Protein AF-A0A0F3NSY3-F1 (afdb_monomer)

Mean predicted aligned error: 9.79 Å

InterPro domains:
  IPR010927 Type IV conjugative transfer system protein TraH [PF06122] (3-138)

Nearest PDB structures (foldseek):
  1m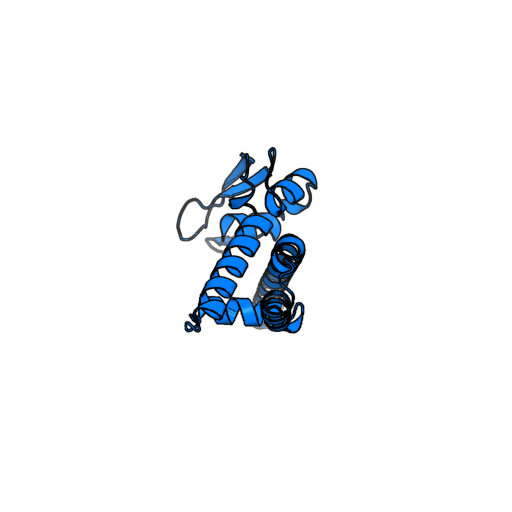ps-assembly1_M  TM=2.251E-01  e=8.653E+00  Cereibacter sphaeroides
  1q2l-assembly1_A  TM=1.579E-01  e=5.755E+00  Escherichia coli str. K-12 substr. W3110

Solvent-accessible surface area (backbone atoms only — not comparable to full-atom values): 9197 Å² total; per-residue (Å²): 111,64,41,62,47,38,18,51,63,22,47,76,42,78,54,96,96,41,80,45,81,43,74,43,47,44,81,42,63,61,22,34,49,11,45,40,55,24,36,58,55,17,53,40,37,42,58,75,53,95,81,43,80,62,63,41,82,46,69,67,39,74,36,54,45,65,74,6,40,18,28,45,38,32,52,51,52,50,52,52,46,56,30,56,79,65,74,47,86,77,52,71,71,55,48,50,51,49,62,75,42,32,87,82,48,53,55,66,62,50,53,51,48,27,72,74,68,73,49,86,57,64,72,76,39,11,55,59,53,29,52,50,51,54,53,51,52,44,52,51,53,52,50,52,49,52,50,51,52,51,52,50,52,62,65,65,67,63,85,84,72,84,84,82,133

Sequence (165 aa):
MHDSIMSMTGTIVVTNNNVHFYDSLAQDEKSWISHLKGGESASIYSCDNVSCLHPSLRRNITISPEQSYAGKAKQQLTNLKIKFDKNSEFIDSEIAFLSSIGDIFPIYDYIILESISGVTILDSSSELIASYTLVQHLKEVITEIRRAVTSLGAKQVSNEHLERY

Radius of gyration: 20.18 Å; Cα contacts (8 Å, |Δi|>4): 194; chains: 1; bounding box: 48×42×64 Å

pLDDT: mean 79.99, std 11.09, range [35.91, 91.88]

Foldseek 3Di:
DVFLLCQALPDWAADPNDIDTGDHVVVPVQLVCCQLQWAWFHKTFDAPDPSSRDTDIDTGDTADRCNHLLNVLLVLLVVVLVCVVVVHDDDPVNVVLCVLCCVPPVSVVVSVCCVVVVDDDSNVCSSVSSVSVSVSVSVVNVVVVVVVVVVVVVVVPPPPPPPDD

Structure (mmCIF, N/CA/C/O backbone):
data_AF-A0A0F3NSY3-F1
#
_entry.id   AF-A0A0F3NSY3-F1
#
loop_
_atom_site.group_PDB
_atom_site.id
_atom_site.type_symbol
_atom_site.label_atom_id
_atom_site.label_alt_id
_atom_site.label_comp_id
_atom_site.label_asym_id
_atom_site.label_entity_id
_atom_site.label_seq_id
_atom_site.pdbx_PDB_ins_code
_atom_site.Cartn_x
_atom_site.Cartn_y
_atom_site.Cartn_z
_atom_site.occupancy
_atom_site.B_iso_or_equiv
_atom_site.auth_seq_id
_atom_site.auth_comp_id
_atom_site.auth_asym_id
_atom_site.auth_atom_id
_atom_site.pdbx_PDB_model_num
ATOM 1 N N . MET A 1 1 ? -3.051 4.582 -6.506 1.00 60.69 1 MET A N 1
ATOM 2 C CA . MET A 1 1 ? -2.113 3.714 -5.755 1.00 60.69 1 MET A CA 1
ATOM 3 C C . MET A 1 1 ? -1.027 3.127 -6.653 1.00 60.69 1 MET A C 1
ATOM 5 O O . MET A 1 1 ? 0.066 2.922 -6.154 1.00 60.69 1 MET A O 1
ATOM 9 N N . HIS A 1 2 ? -1.293 2.935 -7.953 1.00 72.81 2 HIS A N 1
ATOM 10 C CA . HIS A 1 2 ? -0.339 2.402 -8.937 1.00 72.81 2 HIS A CA 1
ATOM 11 C C . 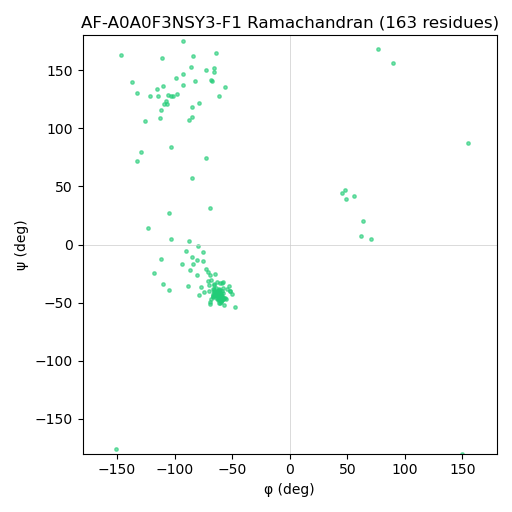HIS A 1 2 ? 1.058 3.044 -8.900 1.00 72.81 2 HIS A C 1
ATOM 13 O O . HIS A 1 2 ? 2.024 2.323 -8.690 1.00 72.81 2 HIS A O 1
ATOM 19 N N . ASP A 1 3 ? 1.167 4.372 -8.998 1.00 80.50 3 ASP A N 1
ATOM 20 C CA . ASP A 1 3 ? 2.445 5.107 -8.998 1.00 80.50 3 ASP A CA 1
ATOM 21 C C . ASP A 1 3 ? 3.307 4.795 -7.770 1.00 80.50 3 ASP A C 1
ATOM 23 O O . ASP A 1 3 ? 4.492 4.478 -7.877 1.00 80.50 3 ASP A O 1
ATOM 27 N N . SER A 1 4 ? 2.693 4.821 -6.585 1.00 75.31 4 SER A N 1
ATOM 28 C CA . SER A 1 4 ? 3.371 4.493 -5.333 1.00 75.31 4 SER A CA 1
ATOM 29 C C . SER A 1 4 ? 3.809 3.029 -5.303 1.00 75.31 4 SER A C 1
ATOM 31 O O . SER A 1 4 ? 4.895 2.742 -4.803 1.00 75.31 4 SER A O 1
ATOM 33 N N . ILE A 1 5 ? 2.977 2.096 -5.786 1.00 79.00 5 ILE A N 1
ATOM 34 C CA . ILE A 1 5 ? 3.273 0.653 -5.725 1.00 79.00 5 ILE A CA 1
ATOM 35 C C . ILE A 1 5 ? 4.422 0.345 -6.670 1.00 79.00 5 ILE A C 1
ATOM 37 O O . ILE A 1 5 ? 5.443 -0.158 -6.220 1.00 79.00 5 ILE A O 1
ATOM 41 N N . MET A 1 6 ? 4.310 0.781 -7.926 1.00 84.19 6 MET A N 1
ATOM 42 C CA . MET A 1 6 ? 5.371 0.713 -8.929 1.00 84.19 6 MET A CA 1
ATOM 43 C C . MET A 1 6 ? 6.695 1.274 -8.397 1.00 84.19 6 MET A C 1
ATOM 45 O O . MET A 1 6 ? 7.749 0.687 -8.611 1.00 84.19 6 MET A O 1
ATOM 49 N N . SER A 1 7 ? 6.652 2.396 -7.681 1.00 84.62 7 SER A N 1
ATOM 50 C CA . SER A 1 7 ? 7.851 3.008 -7.098 1.00 84.62 7 SER A CA 1
ATOM 51 C C . SER A 1 7 ? 8.495 2.156 -6.012 1.00 84.62 7 SER A C 1
ATOM 53 O O . SER A 1 7 ? 9.716 2.149 -5.891 1.00 84.62 7 SER A O 1
ATOM 55 N N . MET A 1 8 ? 7.700 1.434 -5.224 1.00 82.62 8 MET A N 1
ATOM 56 C CA . MET A 1 8 ? 8.195 0.620 -4.112 1.00 82.62 8 MET A CA 1
ATOM 57 C C . MET A 1 8 ? 8.583 -0.793 -4.523 1.00 82.62 8 MET A C 1
ATOM 59 O O . MET A 1 8 ? 9.567 -1.323 -4.015 1.00 82.62 8 MET A O 1
ATOM 63 N N . THR A 1 9 ? 7.870 -1.404 -5.462 1.00 80.25 9 THR A N 1
ATOM 64 C CA . THR A 1 9 ? 8.152 -2.769 -5.923 1.00 80.25 9 THR A CA 1
ATOM 65 C C . THR A 1 9 ? 9.062 -2.809 -7.145 1.00 80.25 9 THR A C 1
ATOM 67 O O . THR A 1 9 ? 9.623 -3.857 -7.446 1.00 80.25 9 THR A O 1
ATOM 70 N N . GLY A 1 10 ? 9.215 -1.684 -7.845 1.00 81.88 10 GLY A N 1
ATOM 71 C CA . GLY A 1 10 ? 9.674 -1.673 -9.229 1.00 81.88 10 GLY A CA 1
ATOM 72 C C . GLY A 1 10 ? 8.549 -2.085 -10.184 1.00 81.88 10 GLY A C 1
ATO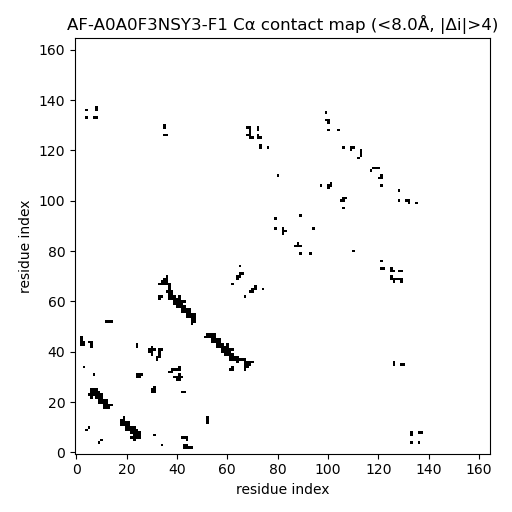M 73 O O . GLY A 1 10 ? 7.492 -2.573 -9.766 1.00 81.88 10 GLY A O 1
ATOM 74 N N . THR A 1 11 ? 8.771 -1.879 -11.478 1.00 83.38 11 THR A N 1
ATOM 75 C CA . THR A 1 11 ? 7.862 -2.345 -12.532 1.00 83.38 11 THR A CA 1
ATOM 76 C C . THR A 1 11 ? 8.620 -2.727 -13.795 1.00 83.38 11 THR A C 1
ATOM 78 O O . THR A 1 11 ? 9.768 -2.334 -14.004 1.00 83.38 11 THR A O 1
ATOM 81 N N . ILE A 1 12 ? 7.950 -3.471 -14.666 1.00 82.31 12 ILE A N 1
ATOM 82 C CA . ILE A 1 12 ? 8.432 -3.798 -16.002 1.00 82.31 12 ILE A CA 1
ATOM 83 C C . ILE A 1 12 ? 7.401 -3.282 -16.993 1.00 82.31 12 ILE A C 1
ATOM 85 O O . ILE A 1 12 ? 6.218 -3.602 -16.892 1.00 82.31 12 ILE A O 1
ATOM 89 N N . VAL A 1 13 ? 7.858 -2.504 -17.966 1.00 83.75 13 VAL A N 1
ATOM 90 C CA . VAL A 1 13 ? 7.017 -1.977 -19.038 1.00 83.75 13 VAL A CA 1
ATOM 91 C C . VAL A 1 13 ? 7.475 -2.582 -20.355 1.00 83.75 13 VAL A C 1
ATOM 93 O O . VAL A 1 13 ? 8.658 -2.543 -20.686 1.00 83.75 13 VAL A O 1
ATOM 96 N N . VAL A 1 14 ? 6.539 -3.152 -21.112 1.00 79.69 14 VAL A N 1
ATOM 97 C CA . VAL A 1 14 ? 6.819 -3.757 -22.419 1.00 79.69 14 VAL A CA 1
ATOM 98 C C . VAL A 1 14 ? 6.161 -2.918 -23.507 1.00 79.69 14 VAL A C 1
ATOM 100 O O . VAL A 1 14 ? 4.936 -2.825 -23.566 1.00 79.69 14 VAL A O 1
ATOM 103 N N . THR A 1 15 ? 6.965 -2.314 -24.381 1.00 83.00 15 THR A N 1
ATOM 104 C CA . THR A 1 15 ? 6.505 -1.469 -25.493 1.00 83.00 15 THR A CA 1
ATOM 105 C C . THR A 1 15 ? 7.223 -1.863 -26.778 1.00 83.00 15 THR A C 1
ATOM 107 O O . THR A 1 15 ? 8.442 -1.987 -26.808 1.00 83.00 15 THR A O 1
ATOM 110 N N . ASN A 1 16 ? 6.479 -2.070 -27.871 1.00 79.25 16 ASN A N 1
ATOM 111 C CA . ASN A 1 16 ? 7.042 -2.375 -29.198 1.00 79.25 16 ASN A CA 1
ATOM 112 C C . ASN A 1 16 ? 8.111 -3.494 -29.183 1.00 79.25 16 ASN A C 1
ATOM 114 O O . ASN A 1 16 ? 9.191 -3.327 -29.745 1.00 79.25 16 ASN A O 1
ATOM 118 N N . ASN A 1 17 ? 7.827 -4.613 -28.504 1.00 76.12 17 ASN A N 1
ATOM 119 C CA . ASN A 1 17 ? 8.748 -5.741 -28.275 1.00 76.12 17 ASN A CA 1
ATOM 120 C C . ASN A 1 17 ? 10.028 -5.425 -27.470 1.00 76.12 17 ASN A C 1
ATOM 122 O O . ASN A 1 17 ? 10.869 -6.308 -27.311 1.00 76.12 17 ASN A O 1
ATOM 126 N N . ASN A 1 18 ? 10.163 -4.223 -26.910 1.00 75.25 18 ASN A N 1
ATOM 127 C CA . ASN A 1 18 ? 11.240 -3.856 -25.998 1.00 75.25 18 ASN A CA 1
ATOM 128 C C . ASN A 1 18 ? 10.764 -3.933 -24.548 1.00 75.25 18 ASN A C 1
ATOM 130 O O . ASN A 1 18 ? 9.619 -3.605 -24.234 1.00 75.25 18 ASN A O 1
ATOM 134 N N . VAL A 1 19 ? 11.660 -4.373 -23.667 1.00 79.25 19 VAL A N 1
ATOM 135 C CA . VAL A 1 19 ? 11.394 -4.521 -22.235 1.00 79.25 19 VAL A CA 1
ATOM 136 C C . VAL A 1 19 ? 12.176 -3.454 -21.480 1.00 79.25 19 VAL A C 1
ATOM 138 O O . VAL A 1 19 ? 13.403 -3.408 -21.554 1.00 79.25 19 VAL A O 1
ATOM 141 N N . HIS A 1 20 ? 11.462 -2.608 -20.745 1.00 83.25 20 HIS A N 1
ATOM 142 C CA . HIS A 1 20 ? 12.018 -1.569 -19.889 1.00 83.25 20 HIS A CA 1
ATOM 143 C C . HIS A 1 20 ? 11.840 -1.959 -18.425 1.00 83.25 20 HIS A C 1
ATOM 145 O O . HIS A 1 20 ? 10.721 -2.193 -17.964 1.00 83.25 20 HIS A O 1
ATOM 151 N N . PHE A 1 21 ? 12.950 -2.016 -17.695 1.00 81.88 21 PHE A N 1
ATOM 152 C CA . PHE A 1 21 ? 12.962 -2.302 -16.266 1.00 81.88 21 PHE A CA 1
ATOM 153 C C . PHE A 1 21 ? 13.049 -0.993 -15.484 1.00 81.88 21 PHE A C 1
ATOM 155 O O . PHE A 1 21 ? 13.913 -0.158 -15.751 1.00 81.88 21 PHE A O 1
ATOM 162 N N . TYR A 1 22 ? 12.150 -0.830 -14.520 1.00 85.19 22 TYR A N 1
ATOM 163 C CA . TYR A 1 22 ? 12.159 0.262 -13.559 1.00 85.19 22 TYR A CA 1
ATOM 164 C C . TYR A 1 22 ? 12.447 -0.328 -12.183 1.00 85.19 22 TYR A C 1
ATOM 166 O O . TYR A 1 22 ? 11.607 -1.028 -11.611 1.00 85.19 22 TYR A O 1
ATOM 174 N N . ASP A 1 23 ? 13.649 -0.064 -11.679 1.00 83.62 23 ASP A N 1
ATOM 175 C CA . ASP A 1 23 ? 14.104 -0.587 -10.395 1.00 83.62 23 ASP A CA 1
ATOM 176 C C . ASP A 1 23 ? 13.288 -0.024 -9.230 1.00 83.62 23 ASP A C 1
ATOM 178 O O . ASP A 1 23 ? 12.774 1.094 -9.272 1.00 83.62 23 ASP A O 1
ATOM 182 N N . SER A 1 24 ? 13.192 -0.794 -8.148 1.00 85.75 24 SER A N 1
ATOM 183 C CA . SER A 1 24 ? 12.557 -0.321 -6.921 1.00 85.75 24 SER A CA 1
ATOM 184 C C . SER A 1 24 ? 13.293 0.899 -6.353 1.00 85.75 24 SER A C 1
ATOM 186 O O . SER A 1 24 ? 14.494 0.858 -6.081 1.00 85.75 24 SER A O 1
ATOM 188 N N . LEU A 1 25 ? 12.541 1.969 -6.084 1.00 84.00 25 LEU A N 1
ATOM 189 C CA . LEU A 1 25 ? 13.029 3.166 -5.396 1.00 84.00 25 LEU A CA 1
ATOM 190 C C . LEU A 1 25 ? 13.093 2.976 -3.871 1.00 84.00 25 LEU A C 1
ATOM 192 O O . LEU A 1 25 ? 13.503 3.894 -3.162 1.00 84.00 25 LEU A O 1
ATOM 196 N N . ALA A 1 26 ? 12.694 1.806 -3.357 1.00 79.31 26 ALA A N 1
ATOM 197 C CA . ALA A 1 26 ? 12.749 1.470 -1.934 1.00 79.31 26 ALA A CA 1
ATOM 198 C C . ALA A 1 26 ? 14.169 1.139 -1.442 1.00 79.31 26 ALA A C 1
ATOM 200 O O . ALA A 1 26 ? 14.371 0.968 -0.244 1.00 79.31 26 ALA A O 1
ATOM 201 N N . GLN A 1 27 ? 15.156 1.052 -2.344 1.00 77.75 27 GLN A N 1
ATOM 202 C CA . GLN A 1 27 ? 16.565 0.884 -1.966 1.00 77.75 27 GLN A CA 1
ATOM 203 C C . GLN A 1 27 ? 17.117 2.102 -1.209 1.00 77.75 27 GLN A C 1
ATOM 205 O O . GLN A 1 27 ? 18.060 1.967 -0.434 1.00 77.75 27 GLN A O 1
ATOM 210 N N . ASP A 1 28 ? 16.535 3.285 -1.428 1.00 83.38 28 ASP A N 1
ATOM 211 C CA . ASP A 1 28 ? 16.822 4.466 -0.623 1.00 83.38 28 ASP A CA 1
ATOM 212 C C . ASP A 1 28 ? 15.949 4.460 0.636 1.00 83.38 28 ASP A C 1
ATOM 214 O O . ASP A 1 28 ? 14.737 4.677 0.570 1.00 83.38 28 ASP A O 1
ATOM 218 N N . GLU A 1 29 ? 16.584 4.243 1.789 1.00 82.56 29 GLU A N 1
ATOM 219 C CA . GLU A 1 29 ? 15.931 4.181 3.099 1.00 82.56 29 GLU A CA 1
ATOM 220 C C . GLU A 1 29 ? 15.096 5.436 3.393 1.00 82.56 29 GLU A C 1
ATOM 222 O O . GLU A 1 29 ? 13.989 5.336 3.926 1.00 82.56 29 GLU A O 1
ATOM 227 N N . LYS A 1 30 ? 15.575 6.624 3.001 1.00 85.06 30 LYS A N 1
ATOM 228 C CA . LYS A 1 30 ? 14.832 7.872 3.231 1.00 85.06 30 LYS A CA 1
ATOM 229 C C . LYS A 1 30 ? 13.567 7.926 2.389 1.00 85.06 30 LYS A C 1
ATOM 231 O O . LYS A 1 30 ? 12.496 8.215 2.917 1.00 85.06 30 LYS A O 1
ATOM 236 N N . SER A 1 31 ? 13.676 7.610 1.100 1.00 83.62 31 SER A N 1
ATOM 237 C CA . SER A 1 31 ? 12.521 7.517 0.208 1.00 83.62 31 SER A CA 1
ATOM 238 C C . SER A 1 31 ? 11.523 6.463 0.701 1.00 83.62 31 SER A C 1
ATOM 240 O O . SER A 1 31 ? 10.326 6.742 0.766 1.00 83.62 31 SER A O 1
ATOM 242 N N . TRP A 1 32 ? 12.001 5.293 1.132 1.00 83.62 32 TRP A N 1
ATOM 243 C CA . TRP A 1 32 ? 11.180 4.227 1.710 1.00 83.62 32 TRP A CA 1
ATOM 244 C C . TRP A 1 32 ? 10.378 4.696 2.929 1.00 83.62 32 TRP A C 1
ATOM 246 O O . TRP A 1 32 ? 9.152 4.557 2.956 1.00 83.62 32 TRP A O 1
ATOM 256 N N . ILE A 1 33 ? 11.043 5.307 3.914 1.00 86.19 33 ILE A N 1
ATOM 257 C CA . ILE A 1 33 ? 10.388 5.815 5.126 1.00 86.19 33 ILE A CA 1
ATOM 258 C C . ILE A 1 33 ? 9.348 6.882 4.768 1.00 86.19 33 ILE A C 1
ATOM 260 O O . ILE A 1 33 ? 8.228 6.835 5.280 1.00 86.19 33 ILE A O 1
ATOM 264 N N . SER A 1 34 ? 9.676 7.798 3.854 1.00 88.56 34 SER A N 1
ATOM 265 C CA . SER A 1 34 ? 8.756 8.853 3.421 1.00 88.56 34 SER A CA 1
ATOM 266 C C . SER A 1 34 ? 7.531 8.307 2.679 1.00 88.56 34 SER A C 1
ATOM 268 O O . SER A 1 34 ? 6.434 8.838 2.848 1.00 88.56 34 SER A O 1
ATOM 270 N N . HIS A 1 35 ? 7.657 7.217 1.915 1.00 87.31 35 HIS A N 1
ATOM 271 C CA . HIS A 1 35 ? 6.499 6.525 1.327 1.00 87.31 35 HIS A CA 1
ATOM 272 C C . HIS A 1 35 ? 5.657 5.804 2.381 1.00 87.31 35 HIS A C 1
ATOM 274 O O . HIS A 1 35 ? 4.425 5.841 2.312 1.00 87.31 35 HIS A O 1
ATOM 280 N N . LEU A 1 36 ? 6.294 5.166 3.365 1.00 86.81 36 LEU A N 1
ATOM 281 C CA . LEU A 1 36 ? 5.595 4.426 4.415 1.00 86.81 36 LEU A CA 1
ATOM 282 C C . LEU A 1 36 ? 4.831 5.331 5.381 1.00 86.81 36 LEU A C 1
ATOM 284 O O . LEU A 1 36 ? 3.662 5.059 5.647 1.00 86.81 36 LEU A O 1
ATOM 288 N N . LYS A 1 37 ? 5.478 6.376 5.905 1.00 89.12 37 LYS A N 1
ATOM 289 C CA . LYS A 1 37 ? 4.975 7.195 7.026 1.00 89.12 37 LYS A CA 1
ATOM 290 C C . LYS A 1 37 ? 4.602 8.621 6.636 1.00 89.12 37 LYS A C 1
ATOM 292 O O . LYS A 1 37 ? 3.958 9.318 7.414 1.00 89.12 37 LYS A O 1
ATOM 297 N N . GLY A 1 38 ? 4.996 9.053 5.442 1.00 88.38 38 GLY A N 1
ATOM 298 C CA . GLY A 1 38 ? 5.015 10.461 5.071 1.00 88.38 38 GLY A CA 1
ATOM 299 C C . GLY A 1 38 ? 6.357 11.092 5.432 1.00 88.38 38 GLY A C 1
ATOM 300 O O . GLY A 1 38 ? 7.090 10.604 6.292 1.00 88.38 38 GLY A O 1
ATOM 301 N N . GLY A 1 39 ? 6.699 12.170 4.738 1.00 88.62 39 GLY A N 1
ATOM 302 C CA . GLY A 1 39 ? 7.988 12.83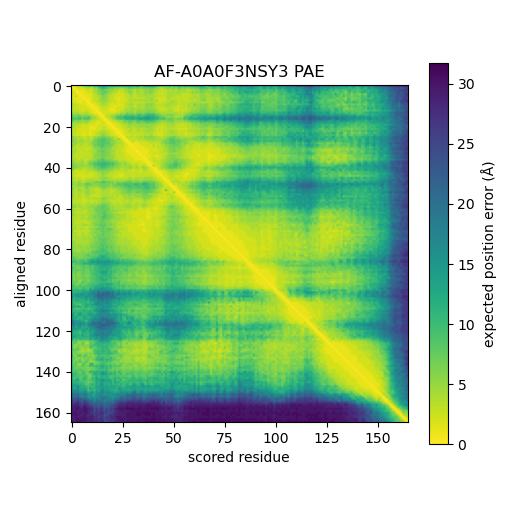1 4.870 1.00 88.62 39 GLY A CA 1
ATOM 303 C C . GLY A 1 39 ? 8.438 13.508 3.584 1.00 88.62 39 GLY A C 1
ATOM 304 O O . GLY A 1 39 ? 7.754 13.492 2.559 1.00 88.62 39 GLY A O 1
ATOM 305 N N . GLU A 1 40 ? 9.610 14.123 3.652 1.00 88.75 40 GLU A N 1
ATOM 306 C CA . GLU A 1 40 ? 10.255 14.788 2.522 1.00 88.75 40 GLU A CA 1
ATOM 307 C C . GLU A 1 40 ? 11.218 13.839 1.797 1.00 88.75 40 GLU A C 1
ATOM 309 O O . GLU A 1 40 ? 11.486 12.726 2.248 1.00 88.75 40 GLU A O 1
ATOM 314 N N . SER A 1 41 ? 11.794 14.291 0.683 1.00 85.56 41 SER A N 1
ATOM 315 C CA . SER A 1 41 ? 12.839 13.556 -0.048 1.00 85.56 41 SER A CA 1
ATOM 316 C C . SER A 1 41 ? 12.405 12.205 -0.638 1.00 85.56 41 SER A C 1
ATOM 318 O O . SER A 1 41 ? 13.254 11.384 -0.975 1.00 85.56 41 SER A O 1
ATOM 320 N N . ALA A 1 42 ? 11.104 11.966 -0.821 1.00 87.06 42 ALA A N 1
ATOM 321 C CA . ALA A 1 42 ? 10.646 10.767 -1.512 1.00 87.06 42 ALA A CA 1
ATOM 322 C C . ALA A 1 42 ? 10.918 10.860 -3.022 1.00 87.06 42 ALA A C 1
ATOM 324 O O . ALA A 1 42 ? 10.912 11.941 -3.623 1.00 87.06 42 ALA A O 1
ATOM 325 N N . SER A 1 43 ? 11.142 9.704 -3.641 1.00 89.12 43 SER A N 1
ATOM 326 C CA . SER A 1 43 ? 11.216 9.557 -5.095 1.00 89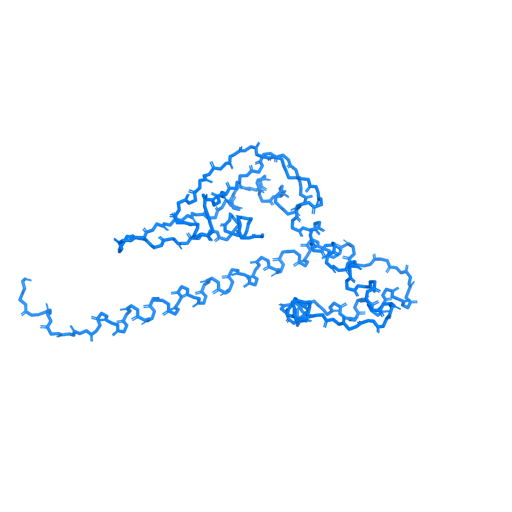.12 43 SER A CA 1
ATOM 327 C C . SER A 1 43 ? 10.069 8.680 -5.583 1.00 89.12 43 SER A C 1
ATOM 329 O O . SER A 1 43 ? 9.791 7.642 -4.986 1.00 89.12 43 SER A O 1
ATOM 331 N N . ILE A 1 44 ? 9.385 9.091 -6.649 1.00 89.38 44 ILE A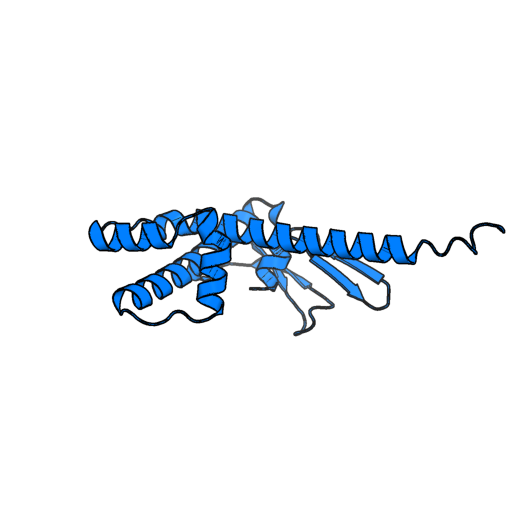 N 1
ATOM 332 C CA . ILE A 1 44 ? 8.229 8.377 -7.202 1.00 89.38 44 ILE A CA 1
ATOM 333 C C . ILE A 1 44 ? 8.308 8.323 -8.729 1.00 89.38 44 ILE A C 1
ATOM 335 O O . ILE A 1 44 ? 8.660 9.307 -9.384 1.00 89.38 44 ILE A O 1
ATOM 339 N N . TYR A 1 45 ? 7.950 7.182 -9.302 1.00 89.81 45 TYR A N 1
ATOM 340 C CA . TYR A 1 45 ? 7.585 7.065 -10.704 1.00 89.81 45 TYR A CA 1
ATOM 341 C C . TYR A 1 45 ? 6.152 7.553 -10.897 1.00 89.81 45 TYR A C 1
ATOM 343 O O . TYR A 1 45 ? 5.221 7.028 -10.292 1.00 89.81 45 TYR A O 1
ATOM 351 N N . SER A 1 46 ? 5.985 8.558 -11.749 1.00 88.38 46 SER A N 1
ATOM 352 C CA . SER A 1 46 ? 4.692 9.107 -12.139 1.00 88.38 46 SER A CA 1
ATOM 353 C C . SER A 1 46 ? 4.334 8.598 -13.526 1.00 88.38 46 SER A C 1
ATOM 355 O O . SER A 1 46 ? 5.129 8.750 -14.461 1.00 88.38 46 SER A O 1
ATOM 357 N N . CYS A 1 47 ? 3.140 8.032 -13.665 1.00 85.69 47 CYS A N 1
ATOM 358 C CA . CYS A 1 47 ? 2.617 7.640 -14.969 1.00 85.69 47 CYS A CA 1
ATOM 359 C C . CYS A 1 47 ? 2.312 8.878 -15.827 1.00 85.69 47 CYS A C 1
ATOM 361 O O . CYS A 1 47 ? 1.834 9.894 -15.321 1.00 85.69 47 CYS A O 1
ATOM 363 N N . ASP A 1 48 ? 2.592 8.792 -17.127 1.00 83.94 48 ASP A N 1
ATOM 364 C CA . ASP A 1 48 ? 2.288 9.824 -18.123 1.00 83.94 48 ASP A CA 1
ATOM 365 C C . ASP A 1 48 ? 0.803 9.824 -18.521 1.00 83.94 48 ASP A C 1
ATOM 367 O O . ASP A 1 48 ? 0.205 10.874 -18.752 1.00 83.94 48 ASP A O 1
ATOM 371 N N . ASN A 1 49 ? 0.198 8.638 -18.589 1.00 83.50 49 ASN A N 1
ATOM 372 C CA . ASN A 1 49 ? -1.208 8.419 -18.916 1.00 83.50 49 ASN A CA 1
ATOM 373 C C . ASN A 1 49 ? -1.746 7.145 -18.234 1.00 83.50 49 ASN A C 1
ATOM 375 O O . ASN A 1 49 ? -1.039 6.482 -17.476 1.00 83.50 49 ASN A O 1
ATOM 379 N N . VAL A 1 50 ? -3.005 6.790 -18.521 1.00 81.19 50 VAL A N 1
ATOM 380 C CA . VAL A 1 50 ? -3.687 5.610 -17.950 1.00 81.19 50 VAL A CA 1
ATOM 381 C C . VAL A 1 50 ? -2.960 4.297 -18.264 1.00 81.19 50 VAL A C 1
ATOM 383 O O . VAL A 1 50 ? -2.961 3.388 -17.440 1.00 81.19 50 VAL A O 1
ATOM 386 N N . SER A 1 51 ? -2.316 4.201 -19.427 1.00 79.69 51 SER A N 1
ATOM 387 C CA . SER A 1 51 ? -1.567 3.016 -19.853 1.00 79.69 51 SER A CA 1
ATOM 388 C C . SER A 1 51 ? -0.165 2.936 -19.238 1.00 79.69 51 SER A C 1
ATOM 390 O O . SER A 1 51 ? 0.459 1.884 -19.327 1.00 79.69 51 SER A O 1
ATOM 392 N N . CYS A 1 52 ? 0.330 4.024 -18.632 1.00 84.12 52 CYS A N 1
ATOM 393 C CA . CYS A 1 52 ? 1.616 4.119 -17.931 1.00 84.12 52 CYS A CA 1
ATOM 394 C C . CYS A 1 52 ? 2.797 3.483 -18.687 1.00 84.12 52 CYS A C 1
ATOM 396 O O . CYS A 1 52 ? 3.605 2.747 -18.121 1.00 84.12 52 CYS A O 1
ATOM 398 N N . LEU A 1 53 ? 2.881 3.742 -19.995 1.00 84.62 53 LEU A N 1
ATOM 399 C CA . LEU A 1 53 ? 3.904 3.142 -20.857 1.00 84.62 53 LEU A CA 1
ATOM 400 C C . LEU A 1 53 ? 5.234 3.903 -20.820 1.00 84.62 53 LEU A C 1
ATOM 402 O O . LEU A 1 53 ? 6.259 3.352 -21.213 1.00 84.62 53 LEU A O 1
ATOM 406 N N . HIS A 1 54 ? 5.235 5.147 -20.332 1.00 85.81 54 HIS A N 1
ATOM 407 C CA . HIS A 1 54 ? 6.457 5.929 -20.151 1.00 85.81 54 HIS A CA 1
ATOM 408 C C . HIS A 1 54 ? 6.495 6.585 -18.759 1.00 85.81 54 HIS A C 1
ATOM 410 O O . HIS A 1 54 ? 6.338 7.804 -18.640 1.00 85.81 54 HIS A O 1
ATOM 416 N N . PRO A 1 55 ? 6.706 5.797 -17.685 1.00 87.31 55 PRO A N 1
ATOM 417 C CA . PRO A 1 55 ? 6.879 6.336 -16.341 1.00 87.31 55 PRO A CA 1
ATOM 418 C C . PRO A 1 55 ? 8.027 7.351 -16.265 1.00 87.31 55 PRO A C 1
ATOM 420 O O . PRO A 1 55 ? 9.129 7.111 -16.766 1.00 87.31 55 PRO A O 1
ATOM 423 N N . SER A 1 56 ? 7.789 8.468 -15.576 1.00 89.56 56 SER A N 1
ATOM 424 C CA . SER A 1 56 ? 8.786 9.516 -15.330 1.00 89.56 56 SER A CA 1
ATOM 425 C C . SER A 1 56 ? 9.197 9.555 -13.858 1.00 89.56 56 SER A C 1
ATOM 427 O O . SER A 1 56 ? 8.357 9.469 -12.965 1.00 89.56 56 SER A O 1
ATOM 429 N N . LEU A 1 57 ? 10.498 9.680 -13.581 1.00 89.38 57 LEU A N 1
ATOM 430 C CA . LEU A 1 57 ? 11.009 9.737 -12.210 1.00 89.38 57 LEU A CA 1
ATOM 431 C C . LEU A 1 57 ? 10.950 11.170 -11.670 1.00 89.38 57 LEU A C 1
ATOM 433 O O . LEU A 1 57 ? 11.645 12.059 -12.163 1.00 89.38 57 LEU A O 1
ATOM 437 N N . ARG A 1 58 ? 10.184 11.377 -10.600 1.00 89.31 58 ARG A N 1
ATOM 438 C CA . ARG A 1 58 ? 10.163 12.618 -9.819 1.00 89.31 58 ARG A CA 1
ATOM 439 C C . ARG A 1 58 ? 10.889 12.394 -8.500 1.00 89.31 58 ARG A C 1
ATOM 441 O O . ARG A 1 58 ? 10.594 11.444 -7.781 1.00 89.31 58 ARG A O 1
ATOM 448 N N . ARG A 1 59 ? 11.837 13.273 -8.182 1.00 89.25 59 ARG A N 1
ATOM 449 C CA . ARG A 1 59 ? 12.655 13.212 -6.961 1.00 89.25 59 ARG A CA 1
ATOM 450 C C . ARG A 1 59 ? 12.301 14.357 -6.022 1.00 89.25 59 ARG A C 1
ATOM 452 O O . ARG A 1 59 ? 11.770 15.371 -6.470 1.00 89.25 59 ARG A O 1
ATOM 459 N N . ASN A 1 60 ? 12.661 14.200 -4.753 1.00 87.25 60 ASN A N 1
ATOM 460 C CA . ASN A 1 60 ? 12.489 15.207 -3.706 1.00 87.25 60 ASN A CA 1
ATOM 461 C C . ASN A 1 60 ? 11.040 15.679 -3.552 1.00 87.25 60 ASN A C 1
ATOM 463 O O . ASN A 1 60 ? 10.775 16.869 -3.397 1.00 87.25 60 ASN A O 1
ATOM 467 N N . ILE A 1 61 ? 10.098 14.739 -3.623 1.00 90.31 61 ILE A N 1
ATOM 468 C CA . ILE A 1 61 ? 8.697 15.027 -3.341 1.00 90.31 61 ILE A CA 1
ATOM 469 C C . ILE A 1 61 ? 8.422 14.918 -1.840 1.00 90.31 61 ILE A C 1
ATOM 471 O O . ILE A 1 61 ? 9.076 14.159 -1.120 1.00 90.31 61 ILE A O 1
ATOM 475 N N . THR A 1 62 ? 7.419 15.663 -1.391 1.00 91.81 62 THR A N 1
ATOM 476 C CA . THR A 1 62 ? 6.889 15.568 -0.031 1.00 91.81 62 THR A CA 1
ATOM 477 C C . THR A 1 62 ? 5.603 14.759 -0.059 1.00 91.81 62 THR A C 1
ATOM 479 O O . THR A 1 62 ? 4.695 15.052 -0.838 1.00 91.81 62 THR A O 1
ATOM 482 N N . ILE A 1 63 ? 5.532 13.737 0.789 1.00 89.94 63 ILE A N 1
ATOM 483 C CA . ILE A 1 63 ? 4.355 12.893 0.979 1.00 89.94 63 ILE A CA 1
ATOM 484 C C . ILE A 1 63 ? 3.749 13.266 2.326 1.00 89.94 63 ILE A C 1
ATOM 486 O O . ILE A 1 63 ? 4.409 13.166 3.359 1.00 89.94 63 ILE A O 1
ATOM 490 N N . SER A 1 64 ? 2.494 13.709 2.317 1.00 91.88 64 SER A N 1
ATOM 491 C CA . SER A 1 64 ? 1.766 13.948 3.566 1.00 91.88 64 SER A CA 1
ATOM 492 C C . SER A 1 64 ? 1.527 12.626 4.314 1.00 91.88 64 SER A C 1
ATOM 494 O O . SER A 1 64 ? 1.362 11.588 3.662 1.00 91.88 64 SER A O 1
ATOM 496 N N . PRO A 1 65 ? 1.483 12.626 5.659 1.00 89.56 65 PRO A N 1
ATOM 497 C CA . PRO A 1 65 ? 1.221 11.417 6.440 1.00 89.56 65 PRO A CA 1
ATOM 498 C C . PRO A 1 65 ? -0.049 10.681 6.006 1.00 89.56 65 PRO A C 1
ATOM 500 O O . PRO A 1 65 ? -0.058 9.457 5.950 1.00 89.56 65 PRO A O 1
ATOM 503 N N . GLU A 1 66 ? -1.094 11.399 5.603 1.00 89.38 66 GLU A N 1
ATOM 504 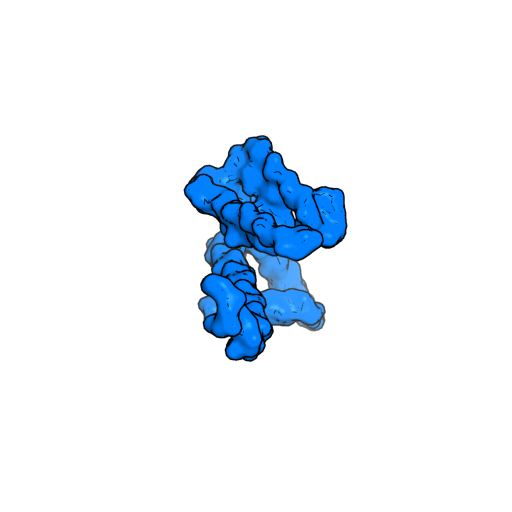C CA . GLU A 1 66 ? -2.364 10.830 5.141 1.00 89.38 66 GLU A CA 1
ATOM 505 C C . GLU A 1 66 ? -2.232 10.152 3.770 1.00 89.38 66 GLU A C 1
ATOM 507 O O . GLU A 1 66 ? -2.911 9.168 3.484 1.00 89.38 66 GLU A O 1
ATOM 512 N N . GLN A 1 67 ? -1.342 10.657 2.912 1.00 88.62 67 GLN A N 1
ATOM 513 C CA . GLN A 1 67 ? -1.074 10.089 1.589 1.00 88.62 67 GLN A CA 1
ATOM 514 C C . GLN A 1 67 ? -0.045 8.955 1.613 1.00 88.62 67 GLN A C 1
ATOM 516 O O . GLN A 1 67 ? 0.102 8.256 0.600 1.00 88.62 67 GLN A O 1
ATOM 521 N N . SER A 1 68 ? 0.643 8.766 2.739 1.00 89.81 68 SER A N 1
ATOM 522 C CA . SER A 1 68 ? 1.555 7.648 2.961 1.00 89.81 68 SER A CA 1
ATOM 523 C C . SER A 1 68 ? 0.824 6.304 2.944 1.00 89.81 68 SER A C 1
ATOM 525 O O . SER A 1 68 ? -0.406 6.238 3.036 1.00 89.81 68 SER A O 1
ATOM 527 N N . TYR A 1 69 ? 1.570 5.209 2.822 1.00 86.75 69 TYR A N 1
ATOM 528 C CA . TYR A 1 69 ? 0.973 3.876 2.888 1.00 86.75 69 TYR A CA 1
ATOM 529 C C . TYR A 1 69 ? 0.319 3.593 4.237 1.00 86.75 69 TYR A C 1
ATOM 531 O O . TYR A 1 69 ? -0.809 3.103 4.261 1.00 86.75 69 TYR A O 1
ATOM 539 N N . ALA A 1 70 ? 0.979 3.941 5.345 1.00 88.19 70 ALA A N 1
ATOM 540 C CA . ALA A 1 70 ? 0.407 3.777 6.676 1.00 88.19 70 ALA A CA 1
ATOM 541 C C . ALA A 1 70 ? -0.844 4.651 6.851 1.00 88.19 70 ALA A C 1
ATOM 543 O O . ALA A 1 70 ? -1.852 4.177 7.367 1.00 88.19 70 ALA A O 1
ATOM 544 N N . GLY A 1 71 ? -0.825 5.892 6.350 1.00 89.81 71 GLY A N 1
ATOM 545 C CA . GLY A 1 71 ? -1.981 6.794 6.383 1.00 89.81 71 GLY A CA 1
ATOM 546 C C . GLY A 1 71 ? -3.183 6.258 5.608 1.00 89.81 71 GLY A C 1
ATOM 547 O O . GLY A 1 71 ? -4.297 6.225 6.130 1.00 89.81 71 GLY A O 1
ATOM 548 N N . LYS A 1 72 ? -2.954 5.751 4.392 1.00 89.19 72 LYS A N 1
ATOM 549 C CA . LYS A 1 72 ? -3.995 5.111 3.572 1.00 89.19 72 LYS A CA 1
ATOM 550 C C . LYS A 1 72 ? -4.542 3.845 4.224 1.00 89.19 72 LYS A C 1
ATOM 552 O O . LYS A 1 72 ? -5.759 3.677 4.275 1.00 89.19 72 LYS A O 1
ATOM 557 N N . ALA A 1 73 ? -3.669 2.989 4.757 1.00 87.62 73 ALA A N 1
ATOM 558 C CA . ALA A 1 73 ? -4.076 1.788 5.483 1.00 87.62 73 ALA A CA 1
ATOM 559 C C . ALA A 1 73 ? -4.919 2.155 6.714 1.00 87.62 73 ALA A C 1
ATOM 561 O O . ALA A 1 73 ? -6.010 1.621 6.898 1.00 87.62 73 ALA A O 1
ATOM 562 N N . LYS A 1 74 ? -4.479 3.142 7.504 1.00 89.56 74 LYS A N 1
ATOM 563 C CA . LYS A 1 74 ? -5.231 3.674 8.647 1.00 89.56 74 LYS A CA 1
ATOM 564 C C . LYS A 1 74 ? -6.617 4.168 8.237 1.00 89.56 74 LYS A C 1
ATOM 566 O O . LYS A 1 74 ? -7.605 3.845 8.897 1.00 89.56 74 LYS A O 1
ATOM 571 N N . GLN A 1 75 ? -6.712 4.926 7.147 1.00 90.25 75 GLN A N 1
ATOM 572 C CA . GLN A 1 75 ? -7.991 5.429 6.653 1.00 90.25 75 GLN A CA 1
ATOM 573 C C . GLN A 1 75 ? -8.923 4.286 6.227 1.00 90.25 75 GLN A C 1
ATOM 575 O O . GLN A 1 75 ? -10.102 4.299 6.578 1.00 90.25 75 GLN A O 1
ATOM 580 N N . GLN A 1 76 ? -8.408 3.277 5.518 1.00 87.94 76 GLN A N 1
ATOM 581 C CA . GLN A 1 76 ? -9.193 2.100 5.136 1.00 87.94 76 GLN A CA 1
ATOM 582 C C . GLN A 1 76 ? -9.698 1.329 6.360 1.00 87.94 76 GLN A C 1
ATOM 584 O O . GLN A 1 76 ? -10.886 1.025 6.430 1.00 87.94 76 GLN A O 1
ATOM 589 N N . LEU A 1 77 ? -8.844 1.086 7.357 1.00 87.31 77 LEU A N 1
ATOM 590 C CA . LEU A 1 77 ? -9.231 0.417 8.606 1.00 87.31 77 LEU A CA 1
ATOM 591 C C . LEU A 1 77 ? -10.280 1.213 9.383 1.00 87.31 77 LEU A C 1
ATOM 593 O O . LEU A 1 77 ? -11.244 0.642 9.882 1.00 87.31 77 LEU A O 1
ATOM 597 N N . THR A 1 78 ? -10.132 2.537 9.429 1.00 89.12 78 THR A N 1
ATOM 598 C CA . THR A 1 78 ? -11.109 3.428 10.066 1.00 89.12 78 THR A CA 1
ATOM 599 C C . THR A 1 78 ? -12.468 3.322 9.373 1.00 89.12 78 THR A C 1
ATOM 601 O O . THR A 1 78 ? -13.494 3.190 10.038 1.00 89.12 78 THR A O 1
ATOM 604 N N . ASN A 1 79 ? -12.492 3.321 8.039 1.00 89.50 79 ASN A N 1
ATOM 605 C CA . ASN A 1 79 ? -13.727 3.173 7.269 1.00 89.50 79 ASN A CA 1
ATOM 606 C C . ASN A 1 79 ? -14.383 1.802 7.492 1.00 89.50 79 ASN A C 1
ATOM 608 O O . ASN A 1 79 ? -15.599 1.735 7.678 1.00 89.50 79 ASN A O 1
ATOM 612 N N . LEU A 1 80 ? -13.588 0.728 7.520 1.00 88.44 80 LEU A N 1
ATOM 613 C CA . LEU A 1 80 ? -14.061 -0.628 7.815 1.00 88.44 80 LEU A CA 1
ATOM 614 C C . LEU A 1 80 ? -14.668 -0.715 9.216 1.00 88.44 80 LEU A C 1
ATOM 616 O O . LEU A 1 80 ? -15.771 -1.232 9.368 1.00 88.44 80 LEU A O 1
ATOM 620 N N . LYS A 1 81 ? -13.998 -0.143 10.220 1.00 86.88 81 LYS A N 1
ATOM 621 C CA . LYS A 1 81 ? -14.507 -0.070 11.593 1.00 86.88 81 LYS A CA 1
ATOM 622 C C . LYS A 1 81 ? -15.835 0.680 11.666 1.00 86.88 81 LYS A C 1
ATOM 624 O O . LYS A 1 81 ? -16.795 0.161 12.217 1.00 86.88 81 LYS A O 1
ATOM 629 N N . ILE A 1 82 ? -15.931 1.855 11.040 1.00 89.06 82 ILE A N 1
ATOM 630 C CA . ILE A 1 82 ? -17.177 2.638 11.009 1.00 89.06 82 ILE A CA 1
ATOM 631 C C . ILE A 1 82 ? -18.321 1.837 10.373 1.00 89.06 82 ILE A C 1
ATOM 633 O O . ILE A 1 82 ? -19.458 1.923 10.838 1.00 89.06 82 ILE A O 1
ATOM 637 N N . LYS A 1 83 ? -18.051 1.082 9.302 1.00 89.19 83 LYS A N 1
ATOM 638 C CA . LYS A 1 83 ? -19.053 0.206 8.680 1.00 89.19 83 LYS A CA 1
ATOM 639 C C . LYS A 1 83 ? -19.447 -0.949 9.591 1.00 89.19 83 LYS A C 1
ATOM 641 O O . LYS A 1 83 ? -20.639 -1.219 9.708 1.00 89.19 83 LYS A O 1
ATOM 646 N N . PHE A 1 84 ? -18.478 -1.570 10.257 1.00 86.12 84 PHE A N 1
ATOM 647 C CA . PHE A 1 84 ? -18.717 -2.636 11.223 1.00 86.12 84 PHE A CA 1
ATOM 648 C C . PHE A 1 84 ? -19.605 -2.158 12.381 1.00 86.12 84 PHE A C 1
ATOM 650 O O . PHE A 1 84 ? -20.643 -2.759 12.642 1.00 86.12 84 PHE A O 1
ATOM 657 N N . ASP A 1 85 ? -19.278 -1.017 12.994 1.00 85.69 85 ASP A N 1
ATOM 658 C CA . ASP A 1 85 ? -20.050 -0.420 14.095 1.00 85.69 85 ASP A CA 1
ATOM 659 C C . ASP A 1 85 ? -21.491 -0.080 13.679 1.00 85.69 85 ASP A C 1
ATOM 661 O O . ASP A 1 85 ? -22.428 -0.160 14.474 1.00 85.69 85 ASP A O 1
ATOM 665 N N . LYS A 1 86 ? -21.683 0.294 12.410 1.00 91.12 86 LYS A N 1
ATOM 666 C CA . LYS A 1 86 ? -22.996 0.591 11.819 1.00 91.12 86 LYS A CA 1
ATOM 667 C C . LYS A 1 86 ? -23.701 -0.641 11.253 1.00 91.12 86 LYS A C 1
ATOM 669 O O . LYS A 1 86 ? -24.759 -0.485 10.643 1.00 91.12 86 LYS A O 1
ATOM 674 N N . ASN A 1 87 ? -23.119 -1.831 11.401 1.00 86.75 87 ASN A N 1
ATOM 675 C CA . ASN A 1 87 ? -23.599 -3.084 10.821 1.00 86.75 87 ASN A CA 1
ATOM 676 C C . ASN A 1 87 ? -23.921 -2.963 9.316 1.00 86.75 87 ASN A C 1
ATOM 678 O O . ASN A 1 87 ? -24.947 -3.439 8.831 1.00 86.75 87 ASN A O 1
ATOM 682 N N . SER A 1 88 ? -23.078 -2.222 8.595 1.00 90.38 88 SER A N 1
ATOM 683 C CA . SER A 1 88 ? -23.210 -1.971 7.161 1.00 90.38 88 SER A CA 1
ATOM 684 C C . SER A 1 88 ? -22.427 -3.000 6.356 1.00 90.38 88 SER A C 1
ATOM 686 O O . SER A 1 88 ? -21.351 -3.428 6.766 1.00 90.38 88 SER A O 1
ATOM 688 N N . GLU A 1 89 ? -22.945 -3.352 5.183 1.00 89.06 89 GLU A N 1
ATOM 689 C CA . GLU A 1 89 ? -22.300 -4.316 4.293 1.00 89.06 89 GLU A CA 1
ATOM 690 C C . GLU A 1 89 ? -20.973 -3.782 3.719 1.00 89.06 89 GLU A C 1
ATOM 692 O O . GLU A 1 89 ? -20.832 -2.596 3.374 1.00 89.06 89 GLU A O 1
ATOM 697 N N . PHE A 1 90 ? -19.985 -4.674 3.627 1.00 88.50 90 PHE A N 1
ATOM 698 C CA . PHE A 1 90 ? -18.703 -4.397 2.986 1.00 88.50 90 PHE A CA 1
ATOM 699 C C . PHE A 1 90 ? -18.816 -4.562 1.470 1.00 88.50 90 PHE A C 1
ATOM 701 O O . PHE A 1 90 ? -19.464 -5.484 0.986 1.00 88.50 90 PHE A O 1
ATOM 708 N N . ILE A 1 91 ? -18.162 -3.682 0.715 1.00 91.06 91 ILE A N 1
ATOM 709 C CA . ILE A 1 91 ? -18.103 -3.794 -0.751 1.00 91.06 91 ILE A CA 1
ATOM 710 C C . ILE A 1 91 ? -16.987 -4.752 -1.186 1.00 91.06 91 ILE A C 1
ATOM 712 O O . ILE A 1 91 ? -16.041 -4.989 -0.438 1.00 91.06 91 ILE A O 1
ATOM 716 N N . ASP A 1 92 ? -17.028 -5.234 -2.428 1.00 89.12 92 ASP A N 1
ATOM 717 C CA . ASP A 1 92 ? -16.063 -6.219 -2.947 1.00 89.12 92 ASP A CA 1
ATOM 718 C C . ASP A 1 92 ? -14.595 -5.823 -2.743 1.00 89.12 92 ASP A C 1
ATOM 720 O O . ASP A 1 92 ? -13.770 -6.652 -2.370 1.00 89.12 92 ASP A O 1
ATOM 724 N N . SER A 1 93 ? -14.246 -4.545 -2.931 1.00 84.25 93 SER A N 1
ATOM 725 C CA . SER A 1 93 ? -12.870 -4.074 -2.721 1.00 84.25 93 SER A CA 1
ATOM 726 C C . SER A 1 93 ? -12.440 -4.096 -1.250 1.00 84.25 93 SER A C 1
ATOM 728 O O . SER A 1 93 ? -11.260 -4.259 -0.954 1.00 84.25 93 SER A O 1
ATOM 730 N N . GLU A 1 94 ? -13.382 -3.910 -0.325 1.00 86.69 94 GLU A N 1
ATOM 731 C CA . GLU A 1 94 ? -13.145 -4.001 1.119 1.00 86.69 94 GLU A CA 1
ATOM 732 C C . GLU A 1 94 ? -12.992 -5.461 1.548 1.00 86.69 94 GLU A C 1
ATOM 734 O O . GLU A 1 94 ? -12.085 -5.778 2.314 1.00 86.69 94 GLU A O 1
ATOM 739 N N . ILE A 1 95 ? -13.819 -6.353 0.997 1.00 84.88 95 ILE A N 1
ATOM 740 C CA . ILE A 1 95 ? -13.705 -7.800 1.205 1.00 84.88 95 ILE A CA 1
ATOM 741 C C . ILE A 1 95 ? -12.366 -8.297 0.658 1.00 84.88 95 ILE A C 1
ATOM 743 O O . ILE A 1 95 ? -11.640 -8.977 1.371 1.00 84.88 95 ILE A O 1
ATOM 747 N N . ALA A 1 96 ? -11.985 -7.902 -0.559 1.00 82.69 96 ALA A N 1
ATOM 748 C CA . ALA A 1 96 ? -10.702 -8.268 -1.151 1.00 82.69 96 ALA A CA 1
ATOM 749 C C . ALA A 1 96 ? -9.516 -7.784 -0.302 1.00 82.69 96 ALA A C 1
ATOM 751 O O . ALA A 1 96 ? -8.571 -8.540 -0.083 1.00 82.69 96 ALA A O 1
ATOM 752 N N . PHE A 1 97 ? -9.579 -6.557 0.226 1.00 82.06 97 PHE A N 1
ATOM 753 C CA . PHE A 1 97 ? -8.573 -6.048 1.157 1.00 82.06 97 PHE A CA 1
ATOM 754 C C . PHE A 1 97 ? -8.504 -6.901 2.432 1.00 82.06 97 PHE A C 1
ATOM 756 O O . PHE A 1 97 ? -7.425 -7.379 2.791 1.00 82.06 97 PHE A O 1
ATOM 763 N N . LEU A 1 98 ? -9.650 -7.159 3.071 1.00 79.94 98 LEU A N 1
ATOM 764 C CA . LEU A 1 98 ? -9.744 -8.003 4.262 1.00 79.94 98 LEU A CA 1
ATOM 765 C C . LEU A 1 98 ? -9.218 -9.417 4.002 1.00 79.94 98 LEU A C 1
ATOM 767 O O . LEU A 1 98 ? -8.484 -9.934 4.830 1.00 79.94 98 LEU A O 1
ATOM 771 N N . SER A 1 99 ? -9.516 -10.024 2.855 1.00 79.88 99 SER A N 1
ATOM 772 C CA . SER A 1 99 ? -9.000 -11.346 2.485 1.00 79.88 99 SER A CA 1
ATOM 773 C C . SER A 1 99 ? -7.504 -11.330 2.174 1.00 79.88 99 SER A C 1
ATOM 775 O O . SER A 1 99 ? 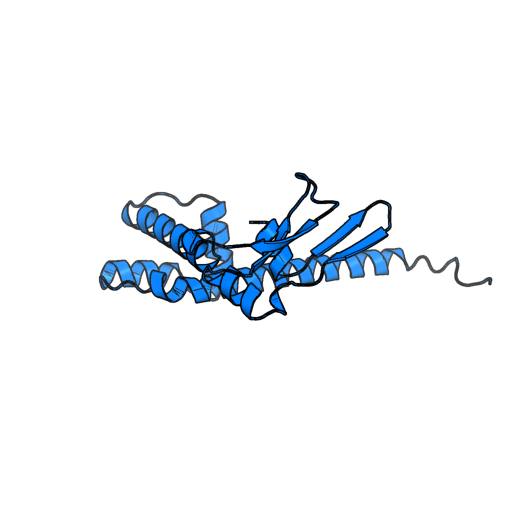-6.807 -12.286 2.487 1.00 79.88 99 SER A O 1
ATOM 777 N N . SER A 1 100 ? -6.982 -10.251 1.584 1.00 75.81 100 SER A N 1
ATOM 778 C CA . SER A 1 100 ? -5.567 -10.171 1.194 1.00 75.81 100 SER A CA 1
ATOM 779 C C . SER A 1 100 ? -4.604 -10.091 2.382 1.00 75.81 100 SER A C 1
ATOM 781 O O . SER A 1 100 ? -3.448 -10.495 2.264 1.00 75.81 100 SER A O 1
ATOM 783 N N . ILE A 1 101 ? -5.074 -9.578 3.523 1.00 74.06 101 ILE A N 1
ATOM 784 C CA . ILE A 1 101 ? -4.257 -9.359 4.725 1.00 74.06 101 ILE A CA 1
ATOM 785 C C . ILE A 1 101 ? -4.764 -10.191 5.913 1.00 74.06 101 ILE A C 1
ATOM 787 O O . ILE A 1 101 ? -3.977 -10.527 6.796 1.00 74.06 101 ILE A O 1
ATOM 791 N N . GLY A 1 102 ? -6.046 -10.562 5.918 1.00 63.94 102 GLY A N 1
ATOM 792 C CA . GLY A 1 102 ? -6.754 -11.216 7.022 1.00 63.94 102 GLY A CA 1
ATOM 793 C C . GLY A 1 102 ? -6.145 -12.534 7.483 1.00 63.94 102 GLY A C 1
ATOM 794 O O . GLY A 1 102 ? -6.166 -12.817 8.676 1.00 63.94 102 GLY A O 1
ATOM 795 N N . ASP A 1 103 ? -5.536 -13.293 6.569 1.00 66.69 103 ASP A N 1
ATOM 796 C CA . ASP A 1 103 ? -4.880 -14.566 6.896 1.00 66.69 103 ASP A CA 1
ATOM 797 C C . ASP A 1 103 ? -3.580 -14.383 7.700 1.00 66.69 103 ASP A C 1
ATOM 799 O O . ASP A 1 103 ? -3.137 -15.296 8.395 1.00 66.69 103 ASP A O 1
ATOM 803 N N . ILE A 1 104 ? -2.943 -13.211 7.602 1.00 69.06 104 ILE A N 1
ATOM 804 C CA . ILE A 1 104 ? -1.664 -12.901 8.263 1.00 69.06 104 ILE A CA 1
ATOM 805 C C . ILE A 1 104 ? -1.882 -11.982 9.466 1.00 69.06 104 ILE A C 1
ATOM 807 O O . ILE A 1 104 ? -1.235 -12.133 10.502 1.00 69.06 104 ILE A O 1
ATOM 811 N N . PHE A 1 105 ? -2.787 -11.020 9.327 1.00 72.69 105 PHE A N 1
ATOM 812 C CA . PHE A 1 105 ? -3.183 -10.096 10.373 1.00 72.69 105 PHE A CA 1
ATOM 813 C C . PHE A 1 105 ? -4.708 -10.179 10.494 1.00 72.69 105 PHE A C 1
ATOM 815 O O . PHE A 1 105 ? -5.389 -9.667 9.605 1.00 72.69 105 PHE A O 1
ATOM 822 N N . PRO A 1 106 ? -5.268 -10.814 11.542 1.00 75.69 106 PRO A N 1
ATOM 823 C CA . PRO A 1 106 ? -6.706 -11.057 11.661 1.00 75.69 106 PRO A CA 1
ATOM 824 C C . PRO A 1 106 ? -7.459 -9.756 11.974 1.00 75.69 106 PRO A C 1
ATOM 826 O O . PRO A 1 106 ? -7.884 -9.507 13.099 1.00 75.69 106 PRO A O 1
ATOM 829 N N . ILE A 1 107 ? -7.607 -8.890 10.963 1.00 79.94 107 ILE A N 1
ATOM 830 C CA . ILE A 1 107 ? -8.179 -7.537 11.075 1.00 79.94 107 ILE A CA 1
ATOM 831 C C . ILE A 1 107 ? -9.538 -7.583 11.782 1.00 79.94 107 ILE A C 1
ATOM 833 O O . ILE A 1 107 ? -9.827 -6.728 12.615 1.00 79.94 107 ILE A O 1
ATOM 837 N N . TYR A 1 108 ? -10.348 -8.599 11.480 1.00 78.62 108 TYR A N 1
ATOM 838 C CA . TYR A 1 108 ? -11.667 -8.790 12.075 1.00 78.62 108 TYR A CA 1
ATOM 839 C C . TYR A 1 108 ? -11.610 -8.978 13.599 1.00 78.62 108 TYR A C 1
ATOM 841 O O . TYR A 1 108 ? -12.329 -8.294 14.328 1.00 78.62 108 TYR A O 1
ATOM 849 N N . ASP A 1 109 ? -10.703 -9.827 14.089 1.00 80.88 109 ASP A N 1
ATOM 850 C CA . ASP A 1 109 ? -10.520 -10.068 15.525 1.00 80.88 109 ASP A CA 1
ATOM 851 C C . ASP A 1 109 ? -10.052 -8.801 16.239 1.00 80.88 109 ASP A C 1
ATOM 853 O O . ASP A 1 109 ? -10.510 -8.499 17.341 1.00 80.88 109 ASP A O 1
ATOM 857 N N . TYR A 1 110 ? -9.186 -8.014 15.593 1.00 83.19 110 TYR A N 1
ATOM 858 C CA . TYR A 1 110 ? -8.757 -6.725 16.125 1.00 83.19 110 TYR A CA 1
ATOM 859 C C . TYR A 1 110 ? -9.901 -5.713 16.186 1.00 83.19 110 TYR A C 1
ATOM 861 O O . TYR A 1 110 ? -10.050 -5.063 17.215 1.00 83.19 110 TYR A O 1
ATOM 869 N N . ILE A 1 111 ? -10.741 -5.600 15.150 1.00 82.94 111 ILE A N 1
ATOM 870 C CA . ILE A 1 111 ? -11.924 -4.718 15.171 1.00 82.94 111 ILE A CA 1
ATOM 871 C C . ILE A 1 111 ? -12.856 -5.099 16.332 1.00 82.94 111 ILE A C 1
ATOM 873 O O . ILE A 1 111 ? -13.283 -4.224 17.088 1.00 82.94 111 ILE A O 1
ATOM 877 N N . ILE A 1 112 ? -13.130 -6.395 16.517 1.00 82.06 112 ILE A N 1
ATOM 878 C CA . ILE A 1 112 ? -13.949 -6.887 17.635 1.00 82.06 112 ILE A CA 1
ATOM 879 C C . ILE A 1 112 ? -13.290 -6.556 18.973 1.00 82.06 112 ILE A C 1
ATOM 881 O O . ILE A 1 112 ? -13.945 -6.028 19.873 1.00 82.06 112 ILE A O 1
ATOM 885 N N . LEU A 1 113 ? -11.996 -6.842 19.114 1.00 82.25 113 LEU A N 1
ATOM 886 C CA . LEU A 1 113 ? -11.258 -6.583 20.342 1.00 82.25 113 LEU A CA 1
ATOM 887 C C . LEU A 1 113 ? -11.259 -5.093 20.690 1.00 82.25 113 LEU A C 1
ATOM 889 O O . LEU A 1 113 ? -11.458 -4.754 21.853 1.00 82.25 113 LEU A O 1
ATOM 893 N N . GLU A 1 114 ? -11.079 -4.197 19.721 1.00 85.50 114 GLU A N 1
ATOM 894 C CA . GLU A 1 114 ? -11.191 -2.754 19.951 1.00 85.50 114 GLU A CA 1
ATOM 895 C C . GLU A 1 114 ? -12.601 -2.345 20.380 1.00 85.50 114 GLU A C 1
ATOM 897 O O . GLU A 1 114 ? -12.748 -1.538 21.296 1.00 85.50 114 GLU A O 1
ATOM 902 N N . SER A 1 115 ? -13.633 -2.891 19.732 1.00 81.88 115 SER A N 1
ATOM 903 C CA . SER A 1 115 ? -15.035 -2.603 20.054 1.00 81.88 115 SER A CA 1
ATOM 904 C C . SER A 1 115 ? -15.379 -3.016 21.491 1.00 81.88 115 SER A C 1
ATOM 906 O O . SER A 1 115 ? -16.056 -2.277 22.203 1.00 81.88 115 SER A O 1
ATOM 908 N N . ILE A 1 116 ? -14.846 -4.153 21.955 1.00 81.50 116 ILE A N 1
ATOM 909 C CA . ILE A 1 116 ? -15.059 -4.660 23.319 1.00 81.50 116 ILE A CA 1
ATOM 910 C C . ILE A 1 116 ? -14.174 -3.936 24.346 1.00 81.50 116 ILE A C 1
ATOM 912 O O . ILE A 1 116 ? -14.634 -3.617 25.441 1.00 81.50 116 ILE A O 1
ATOM 916 N N . SER A 1 117 ? -12.896 -3.710 24.032 1.00 84.00 117 SER A N 1
ATOM 917 C CA . SER A 1 117 ? -11.906 -3.180 24.985 1.00 84.00 117 SER A CA 1
ATOM 918 C C . SER A 1 117 ? -11.870 -1.654 25.072 1.00 84.00 117 SER A C 1
ATOM 920 O O . SER A 1 117 ? -11.365 -1.115 26.055 1.00 84.00 117 SER A O 1
ATOM 922 N N . GLY A 1 118 ? -12.353 -0.948 24.046 1.00 78.31 118 GLY A N 1
ATOM 923 C CA . GLY A 1 118 ? -12.229 0.505 23.910 1.00 78.31 118 GLY A CA 1
ATOM 924 C C . GLY A 1 118 ? -10.807 0.999 23.604 1.00 78.31 118 GLY A C 1
ATOM 925 O O . GLY A 1 118 ? -10.583 2.208 23.560 1.00 78.31 118 GLY A O 1
ATOM 926 N N . VAL A 1 119 ? -9.841 0.097 23.398 1.00 80.62 119 VAL A N 1
ATOM 927 C CA . VAL A 1 119 ? -8.438 0.431 23.103 1.00 80.62 119 VAL A CA 1
ATOM 928 C C . VAL A 1 119 ? -8.211 0.478 21.592 1.00 80.62 119 VAL A C 1
ATOM 930 O O . VAL A 1 119 ? -8.667 -0.403 20.874 1.00 80.62 119 VAL A O 1
ATOM 933 N N . THR A 1 120 ? -7.474 1.481 21.103 1.00 78.06 120 THR A N 1
ATOM 934 C CA . THR A 1 120 ? -7.105 1.625 19.682 1.00 78.06 120 THR A CA 1
ATOM 935 C C . THR A 1 120 ? -5.808 0.867 19.358 1.00 78.06 120 THR A C 1
ATOM 937 O O . THR A 1 120 ? -4.719 1.299 19.738 1.00 78.06 120 THR A O 1
ATOM 940 N N . ILE A 1 121 ? -5.922 -0.247 18.643 1.00 77.75 121 ILE A N 1
ATOM 941 C CA . ILE A 1 121 ? -4.870 -1.186 18.223 1.00 77.75 121 ILE A CA 1
ATOM 942 C C . ILE A 1 121 ? -4.624 -1.130 16.699 1.00 77.75 121 ILE A C 1
ATOM 944 O O . ILE A 1 121 ? -3.500 -1.289 16.226 1.00 77.75 121 ILE A O 1
ATOM 948 N N . LEU A 1 122 ? -5.657 -0.887 15.899 1.00 78.12 122 LEU A N 1
ATOM 949 C CA . LEU A 1 122 ? -5.605 -0.803 14.439 1.00 78.12 122 LEU A CA 1
ATOM 950 C C . LEU A 1 122 ? -4.795 0.407 13.982 1.00 78.12 122 LEU A C 1
ATOM 952 O O . LEU A 1 122 ? -3.999 0.306 13.050 1.00 78.12 122 LEU A O 1
ATOM 956 N N . ASP A 1 123 ? -4.935 1.528 14.688 1.00 73.56 123 ASP A N 1
ATOM 957 C CA . ASP A 1 123 ? -4.169 2.746 14.432 1.00 73.56 123 ASP A CA 1
ATOM 958 C C . ASP A 1 123 ? -2.660 2.503 14.558 1.00 73.56 123 ASP A C 1
ATOM 960 O O . ASP A 1 123 ? -1.896 2.890 13.669 1.00 73.56 123 ASP A O 1
ATOM 964 N N . SER A 1 124 ? -2.232 1.817 15.622 1.00 74.31 124 SER A N 1
ATOM 965 C CA . SER A 1 124 ? -0.824 1.465 15.845 1.00 74.31 124 SER A CA 1
ATOM 966 C C . SER A 1 124 ? -0.331 0.353 14.916 1.00 74.31 124 SER A C 1
ATOM 968 O O . SER A 1 124 ? 0.867 0.261 14.658 1.00 74.31 124 SER A O 1
ATOM 970 N N . SER A 1 125 ? -1.239 -0.449 14.357 1.00 81.25 125 SER A N 1
ATOM 971 C CA . SER A 1 125 ? -0.917 -1.547 13.436 1.00 81.25 125 SER A CA 1
ATOM 972 C C . SER A 1 125 ? -0.899 -1.133 11.958 1.00 81.25 125 SER A C 1
ATOM 974 O O . SER A 1 125 ? -0.513 -1.925 11.099 1.00 81.25 125 SER A O 1
ATOM 976 N N . SER A 1 126 ? -1.283 0.105 11.636 1.00 81.31 126 SER A N 1
ATOM 977 C CA . SER A 1 126 ? -1.401 0.603 10.257 1.00 81.31 126 SER A CA 1
ATOM 978 C C . SER A 1 126 ? -0.104 0.513 9.440 1.00 81.31 126 SER A C 1
ATOM 980 O O . SER A 1 126 ? -0.144 0.151 8.265 1.00 81.31 126 SER A O 1
ATOM 982 N N . GLU A 1 127 ? 1.057 0.762 10.053 1.00 81.00 127 GLU A N 1
ATOM 983 C CA . GLU A 1 127 ? 2.373 0.608 9.412 1.00 81.00 127 GLU A CA 1
ATOM 984 C C . GLU A 1 127 ? 2.689 -0.858 9.075 1.00 81.00 127 GLU A C 1
ATOM 986 O O . GLU A 1 127 ? 3.221 -1.165 8.002 1.00 81.00 127 GLU A O 1
ATOM 991 N N . LEU A 1 128 ? 2.329 -1.776 9.974 1.00 81.50 128 LEU A N 1
ATOM 992 C CA . LEU A 1 128 ? 2.517 -3.209 9.772 1.00 81.50 128 LEU A CA 1
ATOM 993 C C . LEU A 1 128 ? 1.630 -3.709 8.625 1.00 81.50 128 LEU A C 1
ATOM 995 O O . LEU A 1 128 ? 2.102 -4.409 7.731 1.00 81.50 128 LEU A O 1
ATOM 999 N N . ILE A 1 129 ? 0.367 -3.286 8.607 1.00 82.94 129 ILE A N 1
ATOM 1000 C CA . ILE A 1 129 ? -0.606 -3.605 7.554 1.00 82.94 129 ILE A CA 1
ATOM 1001 C C . ILE A 1 129 ? -0.149 -3.038 6.202 1.00 82.94 129 ILE A C 1
ATOM 1003 O O . ILE A 1 129 ? -0.178 -3.744 5.193 1.00 82.94 129 ILE A O 1
ATOM 1007 N N . ALA A 1 130 ? 0.350 -1.799 6.177 1.00 83.00 130 ALA A N 1
ATOM 1008 C CA . ALA A 1 130 ? 0.952 -1.191 4.992 1.00 83.00 130 ALA A CA 1
ATOM 1009 C C . ALA A 1 130 ? 2.136 -2.013 4.456 1.00 83.00 130 ALA A C 1
ATOM 1011 O O . ALA A 1 130 ? 2.197 -2.309 3.261 1.00 83.00 130 ALA A O 1
ATOM 1012 N N . SER A 1 131 ? 3.039 -2.440 5.340 1.00 81.19 131 SER A N 1
ATOM 1013 C CA . SER A 1 131 ? 4.195 -3.266 4.975 1.00 81.19 131 SER A CA 1
ATOM 1014 C C . SER A 1 131 ? 3.768 -4.614 4.388 1.00 81.19 131 SER A C 1
ATOM 1016 O O . SER A 1 131 ? 4.282 -5.027 3.349 1.00 81.19 131 SER A O 1
ATOM 1018 N N . TYR A 1 132 ? 2.777 -5.277 4.989 1.00 81.88 132 TYR A N 1
ATOM 1019 C CA . TYR A 1 132 ? 2.240 -6.532 4.457 1.00 81.88 132 TYR A CA 1
ATOM 1020 C C . TYR A 1 132 ? 1.539 -6.360 3.109 1.00 81.88 132 TYR A C 1
ATOM 1022 O O . TYR A 1 132 ? 1.721 -7.195 2.225 1.00 81.88 132 TYR A O 1
ATOM 1030 N N . THR A 1 133 ? 0.809 -5.260 2.916 1.00 81.19 133 THR A N 1
ATOM 1031 C CA . THR A 1 133 ? 0.178 -4.928 1.627 1.00 81.19 133 THR A CA 1
ATOM 1032 C C . THR A 1 133 ? 1.229 -4.820 0.519 1.00 81.19 133 THR A C 1
ATOM 1034 O O . THR A 1 133 ? 1.065 -5.384 -0.563 1.00 81.19 133 THR A O 1
ATOM 1037 N N . LEU A 1 134 ? 2.351 -4.148 0.797 1.00 80.69 134 LEU A N 1
ATOM 1038 C CA . LEU A 1 134 ? 3.468 -4.033 -0.145 1.00 80.69 134 LEU A CA 1
ATOM 1039 C C . LEU A 1 134 ? 4.089 -5.397 -0.474 1.00 80.69 134 LEU A C 1
ATOM 1041 O O . LEU A 1 134 ? 4.352 -5.688 -1.641 1.00 80.69 134 LEU A O 1
ATOM 1045 N N . VAL A 1 135 ? 4.284 -6.257 0.530 1.00 81.88 135 VAL A N 1
ATOM 1046 C CA . VAL A 1 135 ? 4.796 -7.623 0.331 1.00 81.88 135 VAL A CA 1
ATOM 1047 C C . VAL A 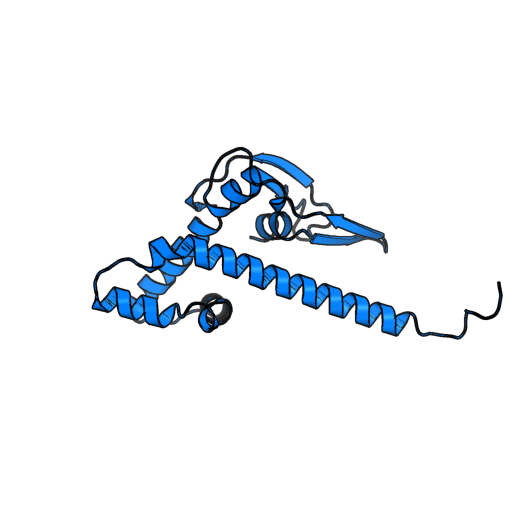1 135 ? 3.839 -8.458 -0.521 1.00 81.88 135 VAL A C 1
ATOM 1049 O O . VAL A 1 135 ? 4.291 -9.217 -1.380 1.00 81.88 135 VAL A O 1
ATOM 1052 N N . GLN A 1 136 ? 2.531 -8.326 -0.310 1.00 79.81 136 GLN A N 1
ATOM 1053 C CA . GLN A 1 136 ? 1.529 -9.051 -1.084 1.00 79.81 136 GLN A CA 1
ATOM 1054 C C . GLN A 1 136 ? 1.556 -8.638 -2.560 1.00 79.81 136 GLN A C 1
ATOM 1056 O O . GLN A 1 136 ? 1.655 -9.505 -3.429 1.00 79.81 136 GLN A O 1
ATOM 1061 N N . HIS A 1 137 ? 1.604 -7.336 -2.851 1.00 80.44 137 HIS A N 1
ATOM 1062 C CA . HIS A 1 137 ? 1.763 -6.855 -4.225 1.00 80.44 137 HIS A CA 1
ATOM 1063 C C . HIS A 1 137 ? 3.074 -7.316 -4.866 1.00 80.44 137 HIS A C 1
ATOM 1065 O O . HIS A 1 137 ? 3.091 -7.704 -6.032 1.00 80.44 137 HIS A O 1
ATOM 1071 N N . LEU A 1 138 ? 4.175 -7.356 -4.112 1.00 77.50 138 LEU A N 1
ATOM 1072 C CA . LEU A 1 138 ? 5.433 -7.894 -4.627 1.00 77.50 138 LEU A CA 1
ATOM 1073 C C . LEU A 1 138 ? 5.305 -9.380 -5.006 1.00 77.50 138 LEU A C 1
ATOM 1075 O O . LEU A 1 138 ? 5.815 -9.793 -6.047 1.00 77.50 138 LEU A O 1
ATOM 1079 N N . LYS A 1 139 ? 4.599 -10.192 -4.206 1.00 79.69 139 LYS A N 1
ATOM 1080 C CA . LYS A 1 139 ? 4.329 -11.604 -4.536 1.00 79.69 139 LYS A CA 1
ATOM 1081 C C . LYS A 1 139 ? 3.491 -11.746 -5.805 1.00 79.69 139 LYS A C 1
ATOM 1083 O O . LYS A 1 139 ? 3.778 -12.635 -6.609 1.00 79.69 139 LYS A O 1
ATOM 1088 N N . GLU A 1 140 ? 2.487 -10.893 -5.994 1.00 79.44 140 GLU A N 1
ATOM 1089 C CA . GLU A 1 140 ? 1.668 -10.856 -7.213 1.00 79.44 140 GLU A CA 1
ATOM 1090 C C . GLU A 1 140 ? 2.533 -10.538 -8.436 1.00 79.44 140 GLU A C 1
ATOM 1092 O O . GLU A 1 140 ? 2.542 -11.312 -9.393 1.00 79.44 140 GLU A O 1
ATOM 1097 N N . VAL A 1 141 ? 3.351 -9.481 -8.364 1.00 75.50 141 VAL A N 1
ATOM 1098 C CA . VAL A 1 141 ? 4.284 -9.096 -9.436 1.00 75.50 141 VAL A CA 1
ATOM 1099 C C . VAL A 1 141 ? 5.260 -10.231 -9.755 1.00 75.50 141 VAL A C 1
ATOM 1101 O O . VAL A 1 141 ? 5.422 -10.594 -10.918 1.00 75.50 141 VAL A O 1
ATOM 1104 N N . ILE A 1 142 ? 5.874 -10.859 -8.746 1.00 73.50 142 ILE A N 1
ATOM 1105 C CA . ILE A 1 142 ? 6.779 -12.005 -8.946 1.00 73.50 142 ILE A CA 1
ATOM 1106 C C . ILE A 1 142 ? 6.049 -13.181 -9.606 1.00 73.50 142 ILE A C 1
ATOM 1108 O O . ILE A 1 142 ? 6.621 -13.874 -10.450 1.00 73.50 142 ILE A O 1
ATOM 1112 N N . THR A 1 143 ? 4.796 -13.427 -9.227 1.00 79.69 143 THR A N 1
ATOM 1113 C CA . THR A 1 143 ? 3.984 -14.507 -9.797 1.00 79.69 143 THR A CA 1
ATOM 1114 C C . THR A 1 143 ? 3.678 -14.245 -11.267 1.00 79.69 143 THR A C 1
ATOM 1116 O O . THR A 1 143 ? 3.850 -15.148 -12.087 1.00 79.69 143 THR A O 1
ATOM 1119 N N . GLU A 1 144 ? 3.306 -13.016 -11.622 1.00 76.62 144 GLU A N 1
ATOM 1120 C CA . GLU A 1 144 ? 3.097 -12.608 -13.013 1.00 76.62 144 GLU A CA 1
ATOM 1121 C C . GLU A 1 144 ? 4.387 -12.685 -13.832 1.00 76.62 144 GLU A C 1
ATOM 1123 O O . GLU A 1 144 ? 4.384 -13.248 -14.926 1.00 76.62 144 GLU A O 1
ATOM 1128 N N . ILE A 1 145 ? 5.523 -12.245 -13.279 1.00 73.19 145 ILE A N 1
ATOM 1129 C CA . ILE A 1 145 ? 6.834 -12.407 -13.922 1.00 73.19 145 ILE A CA 1
ATOM 1130 C C . ILE A 1 145 ? 7.127 -13.890 -14.173 1.00 73.19 145 ILE A C 1
ATOM 1132 O O . ILE A 1 145 ? 7.492 -14.263 -15.286 1.00 73.19 145 ILE A O 1
ATOM 1136 N N . ARG A 1 146 ? 6.930 -14.768 -13.181 1.00 72.19 146 ARG A N 1
ATOM 1137 C CA . ARG A 1 146 ? 7.132 -16.217 -13.355 1.00 72.19 146 ARG A CA 1
ATOM 1138 C C . ARG A 1 146 ? 6.217 -16.801 -14.426 1.00 72.19 146 ARG A C 1
ATOM 1140 O O . ARG A 1 146 ? 6.683 -17.610 -15.230 1.00 72.19 146 ARG A O 1
ATOM 1147 N N . ARG A 1 147 ? 4.941 -16.403 -14.468 1.00 77.00 147 ARG A N 1
ATOM 1148 C CA . ARG A 1 147 ? 3.990 -16.823 -15.512 1.00 77.00 147 ARG A CA 1
ATOM 1149 C C . ARG A 1 147 ? 4.441 -16.356 -16.892 1.00 77.00 147 ARG A C 1
ATOM 1151 O O . ARG A 1 147 ? 4.469 -17.164 -17.817 1.00 77.00 147 ARG A O 1
ATOM 1158 N N . ALA A 1 148 ? 4.848 -15.095 -17.021 1.00 73.75 148 ALA A N 1
ATOM 1159 C CA . ALA A 1 148 ? 5.348 -14.526 -18.266 1.00 73.75 148 ALA A CA 1
ATOM 1160 C C . ALA A 1 148 ? 6.619 -15.243 -18.747 1.00 73.75 148 ALA A C 1
ATOM 1162 O O . ALA A 1 148 ? 6.673 -15.670 -19.897 1.00 73.75 148 ALA A O 1
ATOM 1163 N N . VAL A 1 149 ? 7.596 -15.468 -17.861 1.00 74.12 149 VAL A N 1
ATOM 1164 C CA . VAL A 1 149 ? 8.820 -16.232 -18.161 1.00 74.12 149 VAL A CA 1
ATOM 1165 C C . VAL A 1 149 ? 8.488 -17.662 -18.584 1.00 74.12 149 VAL A C 1
ATOM 1167 O O . VAL A 1 149 ? 9.024 -18.142 -19.577 1.00 74.12 149 VAL A O 1
ATOM 1170 N N . THR A 1 150 ? 7.569 -18.334 -17.888 1.00 75.62 150 THR A N 1
ATOM 1171 C CA . THR A 1 150 ? 7.150 -19.704 -18.233 1.00 75.62 150 THR A CA 1
ATOM 1172 C C . THR A 1 150 ? 6.459 -19.752 -19.599 1.00 75.62 150 THR A C 1
ATOM 1174 O O . THR A 1 150 ? 6.733 -20.640 -20.402 1.00 75.62 150 THR A O 1
ATOM 1177 N N . SER A 1 151 ? 5.603 -18.773 -19.899 1.00 72.44 151 SER A N 1
ATOM 1178 C CA . SER A 1 151 ? 4.921 -18.635 -21.193 1.00 72.44 151 SER A CA 1
ATOM 1179 C C . SER A 1 151 ? 5.898 -18.345 -22.339 1.00 72.44 151 SER A C 1
ATOM 1181 O O . SER A 1 151 ? 5.787 -18.930 -23.416 1.00 72.44 151 SER A O 1
ATOM 1183 N N . LEU A 1 152 ? 6.895 -17.486 -22.107 1.00 64.88 152 LEU A N 1
ATOM 1184 C CA . LEU A 1 152 ? 7.967 -17.206 -23.066 1.00 64.88 152 LEU A CA 1
ATOM 1185 C C . LEU A 1 152 ? 8.858 -18.430 -23.288 1.00 64.88 152 LEU A C 1
ATOM 1187 O O . LEU A 1 152 ? 9.129 -18.767 -24.437 1.00 64.88 152 LEU A O 1
ATOM 1191 N N . GLY A 1 153 ? 9.239 -19.132 -22.219 1.00 62.03 153 GLY A N 1
ATOM 1192 C CA . GLY A 1 153 ? 9.975 -20.391 -22.301 1.00 62.03 153 GLY A CA 1
ATOM 1193 C C . GLY A 1 153 ? 9.220 -21.431 -23.127 1.00 62.03 153 GLY A C 1
ATOM 1194 O O . GLY A 1 153 ? 9.794 -22.000 -24.045 1.00 62.03 153 GLY A O 1
ATOM 1195 N N . ALA A 1 154 ? 7.914 -21.602 -22.895 1.00 59.41 154 ALA A N 1
ATOM 1196 C CA . ALA A 1 154 ? 7.067 -22.516 -23.665 1.00 59.41 154 ALA A CA 1
ATOM 1197 C C . ALA A 1 154 ? 6.955 -22.142 -25.157 1.00 59.41 154 ALA A C 1
ATOM 1199 O O . ALA A 1 154 ? 6.855 -23.029 -26.000 1.00 59.41 154 ALA A O 1
ATOM 1200 N N . LYS A 1 155 ? 7.000 -20.847 -25.499 1.00 58.47 155 LYS A N 1
ATOM 1201 C CA . LYS A 1 155 ? 7.006 -20.370 -26.895 1.00 58.47 155 LYS A CA 1
ATOM 1202 C C . LYS A 1 155 ? 8.379 -20.444 -27.564 1.00 58.47 155 LYS A C 1
ATOM 1204 O O . LYS A 1 155 ? 8.438 -20.548 -28.783 1.00 58.47 155 LYS A O 1
ATOM 1209 N N . GLN A 1 156 ? 9.467 -20.392 -26.796 1.00 53.00 156 GLN A N 1
ATOM 1210 C CA . GLN A 1 156 ? 10.830 -20.556 -27.312 1.00 53.00 156 GLN A CA 1
ATOM 1211 C C . GLN A 1 156 ? 11.170 -22.016 -27.646 1.00 53.00 156 GLN A C 1
ATOM 1213 O O . GLN A 1 156 ? 12.112 -22.251 -28.397 1.00 53.00 156 GLN A O 1
ATOM 1218 N N . VAL A 1 157 ? 10.380 -22.996 -27.188 1.00 48.91 157 VAL A N 1
ATOM 1219 C CA . VAL A 1 157 ? 10.511 -24.401 -27.616 1.00 48.91 157 VAL A CA 1
ATOM 1220 C C . VAL A 1 157 ? 9.746 -24.663 -28.924 1.00 48.91 157 VAL A C 1
ATOM 1222 O O . VAL A 1 157 ? 8.897 -25.544 -29.000 1.00 48.91 157 VAL A O 1
ATOM 1225 N N . SER A 1 158 ? 10.063 -23.923 -29.989 1.00 46.81 158 SER A N 1
ATOM 1226 C CA . SER A 1 158 ? 9.952 -24.463 -31.352 1.00 46.81 158 SER A CA 1
ATOM 1227 C C . SER A 1 158 ? 11.365 -24.813 -31.817 1.00 46.81 158 SER A C 1
ATOM 1229 O O . SER A 1 158 ? 12.058 -24.021 -32.453 1.00 46.81 158 SER A O 1
ATOM 1231 N N . ASN A 1 159 ? 11.808 -26.005 -31.428 1.00 45.22 159 ASN A N 1
ATOM 1232 C CA . ASN A 1 159 ? 13.145 -26.557 -31.658 1.00 45.22 159 ASN A CA 1
ATOM 1233 C C . ASN A 1 159 ? 13.446 -26.913 -33.136 1.00 45.22 159 ASN A C 1
ATOM 1235 O O . ASN A 1 159 ? 14.219 -27.825 -33.396 1.00 45.22 159 ASN A O 1
ATOM 1239 N N . GLU A 1 160 ? 12.879 -26.207 -34.119 1.00 47.72 160 GLU A N 1
ATOM 1240 C CA . GLU A 1 160 ? 13.161 -26.449 -35.548 1.00 47.72 160 GLU A CA 1
ATOM 1241 C C . GLU A 1 160 ? 14.103 -25.416 -36.195 1.00 47.72 160 GLU A C 1
ATOM 1243 O O . GLU A 1 160 ? 14.392 -25.507 -37.386 1.00 47.72 160 GLU A O 1
ATOM 1248 N N . HIS A 1 161 ? 14.655 -24.460 -35.438 1.00 46.06 161 HIS A N 1
ATOM 1249 C CA . HIS A 1 161 ? 15.589 -23.458 -35.987 1.00 46.06 161 HIS A CA 1
ATOM 1250 C C . HIS A 1 161 ? 16.974 -23.401 -35.317 1.00 46.06 161 HIS A C 1
ATOM 1252 O O . HIS A 1 161 ? 17.734 -22.474 -35.577 1.00 46.06 161 HIS A O 1
ATOM 1258 N N . LEU A 1 162 ? 17.349 -24.410 -34.523 1.00 43.75 162 LEU A N 1
ATOM 1259 C CA . LEU A 1 162 ? 18.698 -24.542 -33.938 1.00 43.75 162 LEU A CA 1
ATOM 1260 C C . LEU A 1 162 ? 19.573 -25.618 -34.618 1.00 43.75 162 LEU A C 1
ATOM 1262 O O . LEU A 1 162 ? 20.506 -26.131 -34.013 1.00 43.75 162 LEU A O 1
ATOM 1266 N N . GLU A 1 163 ? 19.327 -25.915 -35.896 1.00 43.94 163 GLU A N 1
ATOM 1267 C CA . GLU A 1 163 ? 20.300 -26.584 -36.773 1.00 43.94 163 GLU A CA 1
ATOM 1268 C C . GLU A 1 163 ? 20.450 -25.803 -38.083 1.00 43.94 163 GLU A C 1
ATOM 1270 O O . GLU A 1 163 ? 19.841 -26.136 -39.097 1.00 43.94 163 GLU A O 1
ATOM 1275 N N . ARG A 1 164 ? 21.233 -24.720 -38.027 1.00 35.91 164 ARG A N 1
ATOM 1276 C CA . ARG A 1 164 ? 22.018 -24.086 -39.108 1.00 35.91 164 ARG A CA 1
ATOM 1277 C C . ARG A 1 164 ? 22.208 -22.617 -38.753 1.00 35.91 164 ARG A C 1
ATOM 1279 O O . ARG A 1 164 ? 21.389 -21.802 -39.151 1.00 35.91 164 ARG A O 1
ATOM 1286 N N . TYR A 1 165 ? 23.261 -22.317 -38.003 1.00 37.53 165 TYR A N 1
ATOM 1287 C CA . TYR A 1 165 ? 24.249 -21.268 -38.285 1.00 37.53 165 TYR A CA 1
ATOM 1288 C C . TYR A 1 165 ? 25.411 -21.423 -37.307 1.00 37.53 165 TYR A C 1
ATOM 1290 O O . TYR A 1 165 ? 25.139 -21.584 -36.097 1.00 37.53 165 TYR A O 1
#

Organism: NCBI:txid1359175

Secondary structure (DSSP, 8-state):
-HHHHHHHH-EEEEETTEEEEE--GGGSHHHHHHHHH-EEEEEEEEPSSTT--S-EEEEEEEE-TTTSHHHHHHHHHHHHHHHHHTTPPPPHHHHHHHHHHHTTS-HHHHHHHHHHH----HHHHHHHHHHHHHHHHHHHHHHHHHHHHHHHHHHH--TTSSS--